Protein AF-A0A803LZK7-F1 (afdb_monomer_lite)

Foldseek 3Di:
DDDDPPPPDCDPVNVVVVVVVVCVVVVNVVQPDVVNVVVVVVVVVVVVVVVCVCVPPDPPPDDPDPPPPDDD

pLDDT: mean 79.48, std 19.97, range [42.31, 97.94]

Radius of gyration: 24.95 Å; chains: 1; bounding box: 49×49×68 Å

Sequence (72 aa):
MEGSEEKNSVSLEDLKLKMADFAKERDWDQFHSPRNLLLALVGEVGELSEIFQWKGRCQEDYQVGRKKRSNI

Structure (mmCIF, N/CA/C/O backbone):
data_AF-A0A803LZK7-F1
#
_entry.id   AF-A0A803LZK7-F1
#
loop_
_atom_site.group_PDB
_atom_site.id
_atom_site.type_symbol
_atom_site.label_atom_id
_atom_site.label_alt_id
_atom_site.label_comp_id
_atom_site.label_asym_id
_atom_site.label_entity_id
_atom_site.label_seq_id
_atom_site.pdbx_PDB_ins_code
_atom_site.Cartn_x
_atom_site.Cartn_y
_atom_site.Cartn_z
_atom_site.occupancy
_atom_site.B_iso_or_equiv
_atom_site.auth_seq_id
_atom_s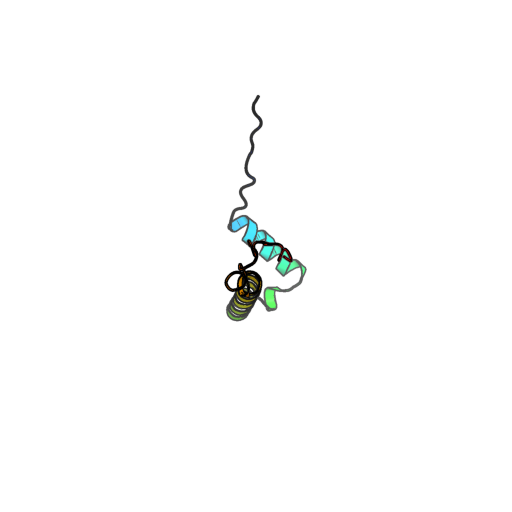ite.auth_comp_id
_atom_site.auth_asym_id
_atom_site.auth_atom_id
_atom_site.pdbx_PDB_model_num
ATOM 1 N N . MET A 1 1 ? -5.782 36.376 -20.282 1.00 50.72 1 MET A N 1
ATOM 2 C CA . MET A 1 1 ? -6.530 35.121 -20.071 1.00 50.72 1 MET A CA 1
ATOM 3 C C . MET A 1 1 ? -5.575 33.999 -20.395 1.00 50.72 1 MET A C 1
ATOM 5 O O . MET A 1 1 ? -5.419 33.667 -21.559 1.00 50.72 1 MET A O 1
ATOM 9 N N . GLU A 1 2 ? -4.877 33.497 -19.387 1.00 42.31 2 GLU A N 1
ATOM 10 C CA . GLU A 1 2 ? -4.024 32.321 -19.518 1.00 42.31 2 GLU A CA 1
ATOM 11 C C . GLU A 1 2 ? -4.481 31.385 -18.406 1.00 42.31 2 GLU A C 1
ATOM 13 O O . GLU A 1 2 ? -4.485 31.758 -17.231 1.00 42.31 2 GLU A O 1
ATOM 18 N N . GLY A 1 3 ? -5.086 30.276 -18.828 1.00 47.56 3 GLY A N 1
ATOM 19 C CA . GLY A 1 3 ? -5.740 29.318 -17.955 1.00 47.56 3 GLY A CA 1
ATOM 20 C C . GLY A 1 3 ? -4.721 28.695 -17.018 1.00 47.56 3 GLY A C 1
ATOM 21 O O . GLY A 1 3 ? -3.705 28.161 -17.449 1.00 47.56 3 GLY A O 1
ATOM 22 N N . SER A 1 4 ? -5.023 28.789 -15.734 1.00 50.81 4 SER A N 1
ATOM 23 C CA . SER A 1 4 ? -4.369 28.094 -14.641 1.00 50.81 4 SER A CA 1
ATOM 24 C C . SER A 1 4 ? -4.308 26.585 -14.903 1.00 50.81 4 SER A C 1
ATOM 26 O O . SER A 1 4 ? -5.303 25.882 -14.724 1.00 50.81 4 SER A O 1
ATOM 28 N N . GLU A 1 5 ? -3.132 26.065 -15.252 1.00 59.91 5 GLU A N 1
ATOM 29 C CA . GLU A 1 5 ? -2.775 24.687 -14.911 1.00 59.91 5 GLU A CA 1
ATOM 30 C C . GLU A 1 5 ? -2.521 24.632 -13.397 1.00 59.91 5 GLU A C 1
ATOM 32 O O . GLU A 1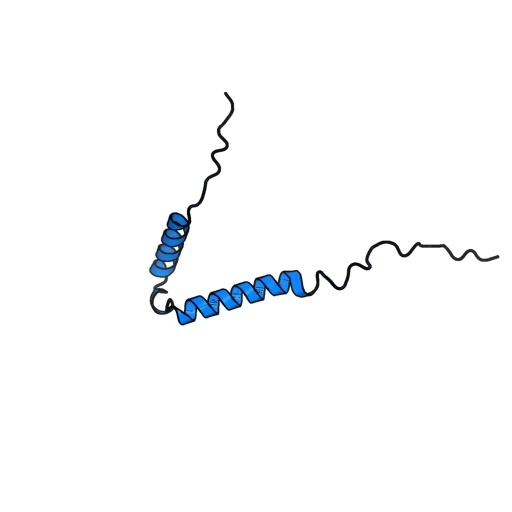 5 ? -1.384 24.580 -12.925 1.00 59.91 5 GLU A O 1
ATOM 37 N N . GLU A 1 6 ? -3.592 24.677 -12.601 1.00 59.19 6 GLU A N 1
ATOM 38 C CA . GLU A 1 6 ? -3.519 24.163 -11.238 1.00 59.19 6 GLU A CA 1
ATOM 39 C C . GLU A 1 6 ? -3.245 22.663 -11.357 1.00 59.19 6 GLU A C 1
ATOM 41 O O . GLU A 1 6 ? -4.140 21.851 -11.599 1.00 59.19 6 GLU A O 1
ATOM 46 N N . LYS A 1 7 ? -1.969 22.282 -11.234 1.00 63.16 7 LYS A N 1
ATOM 47 C CA . LYS A 1 7 ? -1.604 20.903 -10.923 1.00 63.16 7 LYS A CA 1
ATOM 48 C C . LYS A 1 7 ? -2.415 20.518 -9.696 1.00 63.16 7 LYS A C 1
ATOM 50 O O . LYS A 1 7 ? -2.165 21.044 -8.618 1.00 63.16 7 LYS A O 1
ATOM 55 N N . ASN A 1 8 ? -3.372 19.615 -9.877 1.00 66.19 8 ASN A N 1
ATOM 56 C CA . ASN A 1 8 ? -4.132 19.001 -8.801 1.00 66.19 8 ASN A CA 1
ATOM 57 C C . ASN A 1 8 ? -3.136 18.247 -7.903 1.00 6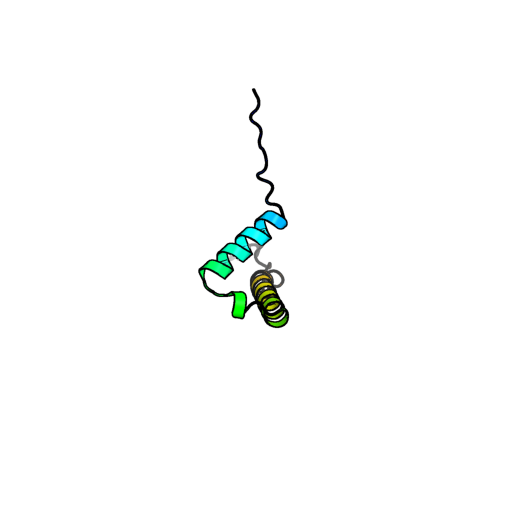6.19 8 ASN A C 1
ATOM 59 O O . ASN A 1 8 ? -2.784 17.095 -8.167 1.00 66.19 8 ASN A O 1
ATOM 63 N N . SER A 1 9 ? -2.549 18.950 -6.934 1.00 75.94 9 SER A N 1
ATOM 64 C CA . SER A 1 9 ? -1.472 18.439 -6.100 1.00 75.94 9 SER A CA 1
ATOM 65 C C . SER A 1 9 ? -2.097 17.529 -5.059 1.00 75.94 9 SER A C 1
ATOM 67 O O . SER A 1 9 ? -2.602 17.999 -4.044 1.00 75.94 9 SER A O 1
ATOM 69 N N . VAL A 1 10 ? -2.097 16.227 -5.327 1.00 84.69 10 VAL A N 1
ATOM 70 C CA . VAL A 1 10 ? -2.524 15.232 -4.342 1.00 84.69 10 VAL A CA 1
ATOM 71 C C . VAL A 1 10 ? -1.552 15.285 -3.167 1.00 84.69 10 VAL A C 1
ATOM 73 O O . VAL A 1 10 ? -0.358 15.026 -3.344 1.00 84.69 10 VAL A O 1
ATOM 76 N N . SER A 1 11 ? -2.043 15.642 -1.980 1.00 92.75 11 SER A N 1
ATOM 77 C CA . SER A 1 11 ? -1.227 15.614 -0.769 1.00 92.75 11 SER A CA 1
ATOM 78 C C . SER A 1 11 ? -1.152 14.198 -0.188 1.00 92.75 11 SER A C 1
ATOM 80 O O . SER A 1 11 ? -1.979 13.328 -0.479 1.00 92.75 11 SER A O 1
ATOM 82 N N . LEU A 1 12 ? -0.153 13.953 0.664 1.00 92.38 12 LEU A N 1
ATOM 83 C CA . LEU A 1 12 ? -0.055 12.685 1.394 1.00 92.38 12 LEU A CA 1
ATOM 84 C C . LEU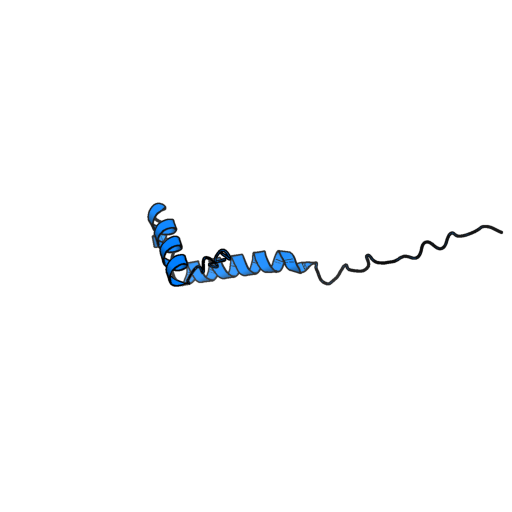 A 1 12 ? -1.248 12.469 2.329 1.00 92.38 12 LEU A C 1
ATOM 86 O O . LEU A 1 12 ? -1.677 11.331 2.506 1.00 92.38 12 LEU A O 1
ATOM 90 N N . GLU A 1 13 ? -1.795 13.547 2.892 1.00 93.69 13 GLU A N 1
ATOM 91 C CA . GLU A 1 13 ? -2.974 13.455 3.749 1.00 93.69 13 GLU A CA 1
ATOM 92 C C . GLU A 1 13 ? -4.203 13.040 2.932 1.00 93.69 13 GLU A C 1
ATOM 94 O O . GLU A 1 13 ? -4.916 12.120 3.328 1.00 93.69 13 GLU A O 1
ATOM 99 N N . ASP A 1 14 ? -4.384 13.607 1.734 1.00 93.38 14 ASP A N 1
ATOM 100 C CA . ASP A 1 14 ? -5.477 13.216 0.835 1.00 93.38 14 ASP A CA 1
ATOM 101 C C . ASP A 1 14 ? -5.386 11.740 0.437 1.00 93.38 14 ASP A C 1
ATOM 103 O O . ASP A 1 14 ? -6.398 11.042 0.365 1.00 93.38 14 ASP A O 1
ATOM 107 N N . LEU A 1 15 ? -4.173 11.247 0.167 1.00 93.50 15 LEU A N 1
ATOM 108 C CA . LEU A 1 15 ? -3.959 9.847 -0.193 1.00 93.50 15 LEU A CA 1
ATOM 109 C C . LEU A 1 15 ? -4.252 8.914 0.985 1.00 93.50 15 LEU A C 1
ATOM 111 O O . LEU A 1 15 ? -4.920 7.895 0.812 1.00 93.50 15 LEU A O 1
ATOM 115 N N . LYS A 1 16 ? -3.791 9.277 2.185 1.00 93.50 16 LYS A N 1
ATOM 116 C CA . LYS A 1 16 ? -4.035 8.512 3.408 1.00 93.50 16 LYS A CA 1
ATOM 117 C C . LYS A 1 16 ? -5.529 8.406 3.712 1.00 93.50 16 LYS A C 1
ATOM 119 O O . LYS A 1 16 ? -5.995 7.314 4.026 1.00 93.50 16 LYS A O 1
ATOM 124 N N . LEU A 1 17 ? -6.270 9.509 3.588 1.00 95.06 17 LEU A N 1
ATOM 125 C CA . LEU A 1 17 ? -7.721 9.522 3.787 1.00 95.06 17 LEU A CA 1
ATOM 126 C C . LEU A 1 17 ? -8.426 8.610 2.778 1.00 95.06 17 LEU A C 1
ATOM 128 O O . LEU A 1 17 ? -9.186 7.734 3.177 1.00 95.06 17 LEU A O 1
ATOM 132 N N . LYS A 1 18 ? -8.085 8.719 1.488 1.00 94.88 18 LYS A N 1
ATOM 133 C CA . LYS A 1 18 ? -8.641 7.841 0.443 1.00 94.88 18 LYS A CA 1
ATOM 134 C C . LYS A 1 18 ? -8.352 6.359 0.695 1.00 94.88 18 LYS A C 1
ATOM 136 O O . LYS A 1 18 ? -9.228 5.526 0.484 1.00 94.88 18 LYS A O 1
ATOM 141 N N . MET A 1 19 ? -7.141 6.019 1.143 1.00 93.81 19 MET A N 1
ATOM 142 C CA . MET A 1 19 ? -6.786 4.639 1.496 1.00 93.81 19 MET A CA 1
ATOM 143 C C . MET A 1 19 ? -7.573 4.135 2.709 1.00 93.81 19 MET A C 1
ATOM 145 O O . MET A 1 19 ? -8.004 2.983 2.712 1.00 93.81 19 MET A O 1
ATOM 149 N N . ALA A 1 20 ? -7.768 4.981 3.723 1.00 93.38 20 ALA A N 1
ATOM 150 C CA . ALA A 1 20 ? -8.541 4.633 4.910 1.00 93.38 20 ALA A CA 1
ATOM 151 C C . ALA A 1 20 ? -10.017 4.383 4.567 1.00 93.38 20 ALA A C 1
ATOM 153 O O . ALA A 1 20 ? -10.572 3.366 4.979 1.00 93.38 20 ALA A O 1
ATOM 154 N N . ASP A 1 21 ? -10.626 5.249 3.754 1.00 96.50 21 ASP A N 1
ATOM 155 C CA . ASP A 1 21 ? -12.008 5.074 3.295 1.00 96.50 21 ASP A CA 1
ATOM 156 C C . ASP A 1 21 ? -12.165 3.780 2.482 1.00 96.50 21 ASP A C 1
ATOM 158 O O . ASP A 1 21 ? -13.053 2.972 2.754 1.00 96.50 21 ASP A O 1
ATOM 162 N N . PHE A 1 22 ? -11.240 3.520 1.552 1.00 95.94 22 PHE A N 1
ATOM 163 C CA . PHE A 1 22 ? -11.232 2.302 0.739 1.00 95.94 22 PHE A CA 1
ATOM 164 C C . PHE A 1 22 ? -11.145 1.016 1.576 1.00 95.94 22 PHE A C 1
ATOM 166 O O . PHE A 1 22 ? -11.822 0.027 1.268 1.00 95.94 22 PHE A O 1
ATOM 173 N N . ALA A 1 23 ? -10.301 1.023 2.611 1.00 95.19 23 ALA A N 1
ATOM 174 C CA . ALA A 1 23 ? -10.114 -0.109 3.511 1.00 95.19 23 ALA A CA 1
ATOM 175 C C . ALA A 1 23 ? -11.346 -0.339 4.391 1.00 95.19 23 ALA A C 1
ATOM 177 O O . ALA A 1 23 ? -11.813 -1.473 4.522 1.00 95.19 23 ALA A O 1
ATOM 178 N N . LYS A 1 24 ? -11.910 0.745 4.930 1.00 95.69 24 LYS A N 1
ATOM 179 C CA . LYS A 1 24 ? -13.089 0.714 5.792 1.00 95.69 24 LYS A CA 1
ATOM 180 C C . LYS A 1 24 ? -14.323 0.183 5.068 1.00 95.69 24 LYS A C 1
ATOM 182 O O . LYS A 1 24 ? -15.037 -0.649 5.619 1.00 95.69 24 LYS A O 1
ATOM 187 N N . GLU A 1 25 ? -14.559 0.606 3.824 1.00 97.38 25 GLU A N 1
ATOM 188 C CA . GLU A 1 25 ? -15.664 0.099 2.987 1.00 97.38 25 GLU A CA 1
ATOM 189 C C . GLU A 1 25 ? -15.636 -1.425 2.797 1.00 97.38 25 GLU A C 1
ATOM 191 O O . GLU A 1 25 ? -16.667 -2.039 2.526 1.00 97.38 25 GLU A O 1
ATOM 196 N N . ARG A 1 26 ? -14.455 -2.038 2.924 1.00 96.00 26 ARG A N 1
ATOM 197 C CA . ARG A 1 26 ? -14.224 -3.475 2.727 1.00 96.00 26 ARG A CA 1
ATOM 198 C C . ARG A 1 26 ? -14.004 -4.235 4.029 1.00 96.00 26 ARG A C 1
ATOM 200 O O . ARG A 1 26 ? -13.743 -5.433 3.974 1.00 96.00 26 ARG A O 1
ATOM 207 N N . ASP A 1 27 ? -14.094 -3.554 5.170 1.00 94.69 27 ASP A N 1
ATOM 208 C CA . ASP A 1 27 ? -13.762 -4.104 6.486 1.00 94.69 27 ASP A CA 1
ATOM 209 C C . ASP A 1 27 ? -12.331 -4.686 6.545 1.00 94.69 27 ASP A C 1
ATOM 211 O O . ASP A 1 27 ? -12.053 -5.709 7.171 1.00 94.69 27 ASP A O 1
ATOM 215 N N . TRP A 1 28 ? -11.388 -4.053 5.840 1.00 96.12 28 TRP A N 1
ATOM 216 C CA . TRP A 1 28 ? -10.001 -4.522 5.732 1.00 96.12 28 TRP A CA 1
ATOM 217 C C . TRP A 1 28 ? -9.087 -4.035 6.854 1.00 96.12 28 TRP A C 1
ATOM 219 O O . TRP A 1 28 ? -7.953 -4.507 6.963 1.00 96.12 28 TRP A O 1
ATOM 229 N N . ASP A 1 29 ? -9.575 -3.162 7.736 1.00 91.56 29 ASP A N 1
ATOM 230 C CA . ASP A 1 29 ? -8.808 -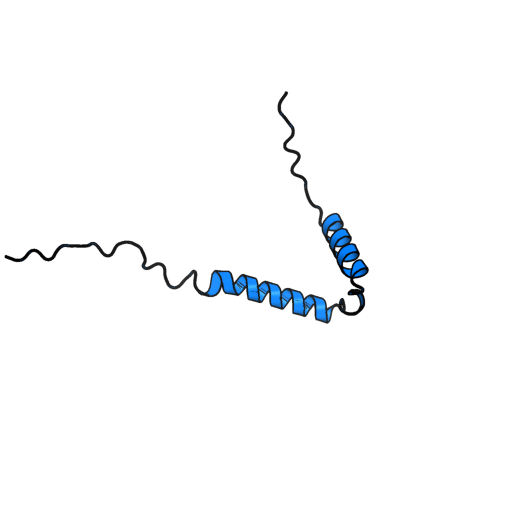2.648 8.876 1.00 91.56 29 ASP A CA 1
ATOM 231 C C . ASP A 1 29 ? -8.255 -3.779 9.767 1.00 91.56 29 ASP A C 1
ATOM 233 O O . ASP A 1 29 ? -7.152 -3.669 10.304 1.00 91.56 29 ASP A O 1
ATOM 237 N N . GLN A 1 30 ? -8.951 -4.921 9.841 1.00 92.56 30 GLN A N 1
ATOM 238 C CA . GLN A 1 30 ? -8.499 -6.126 10.551 1.00 92.56 30 GLN A CA 1
ATOM 239 C C . GLN A 1 30 ? -7.176 -6.714 10.017 1.00 92.56 30 GLN A C 1
ATOM 241 O O . GLN A 1 30 ? -6.440 -7.370 10.756 1.00 92.56 30 GLN A O 1
ATOM 246 N N . PHE A 1 31 ? -6.846 -6.468 8.746 1.00 92.56 31 PHE A N 1
ATOM 247 C CA . PHE A 1 31 ? -5.624 -6.955 8.103 1.00 92.56 31 PHE A CA 1
ATOM 248 C C . PHE A 1 31 ? -4.494 -5.920 8.110 1.00 92.56 31 PHE A C 1
ATOM 250 O O . PHE A 1 31 ? -3.347 -6.282 7.846 1.00 92.56 31 PHE A O 1
ATOM 257 N N . HIS A 1 32 ? -4.768 -4.666 8.477 1.00 91.94 32 HIS A N 1
ATOM 258 C CA . HIS A 1 32 ? -3.815 -3.551 8.477 1.00 91.94 32 HIS A CA 1
ATOM 259 C C . HIS A 1 32 ? -2.925 -3.498 9.731 1.00 91.94 32 HIS A C 1
ATOM 261 O O . HIS A 1 32 ? -2.636 -2.437 10.284 1.00 91.94 32 HIS A O 1
ATOM 267 N N . SER A 1 33 ? -2.428 -4.654 10.182 1.00 95.44 33 SER A N 1
ATOM 268 C CA . SER A 1 33 ? -1.358 -4.668 11.183 1.00 95.44 33 SER A CA 1
ATOM 269 C C . SER A 1 33 ? -0.057 -4.102 10.582 1.00 95.44 33 SER A C 1
ATOM 271 O O . SER A 1 33 ? 0.204 -4.316 9.392 1.00 95.44 33 SER A O 1
ATOM 273 N N . PRO A 1 34 ? 0.820 -3.450 11.374 1.00 95.56 34 PRO A N 1
ATOM 274 C CA . PRO A 1 34 ? 2.077 -2.895 10.859 1.00 95.56 34 PRO A CA 1
ATOM 275 C C . PRO A 1 34 ? 2.943 -3.916 10.108 1.00 95.56 34 PRO A C 1
ATOM 277 O O . PRO A 1 34 ? 3.581 -3.588 9.112 1.00 95.56 34 PRO A O 1
ATOM 280 N N . ARG A 1 35 ? 2.932 -5.179 10.555 1.00 97.19 35 ARG A N 1
ATOM 281 C CA . ARG A 1 35 ? 3.654 -6.276 9.899 1.00 97.19 35 ARG A CA 1
ATOM 282 C C . ARG A 1 35 ? 3.072 -6.602 8.524 1.00 97.19 35 ARG A C 1
ATOM 284 O O . ARG A 1 35 ? 3.834 -6.785 7.583 1.00 97.19 35 ARG A O 1
ATOM 291 N N . ASN A 1 36 ? 1.750 -6.688 8.410 1.00 96.56 36 ASN A N 1
ATOM 292 C CA . ASN A 1 36 ? 1.095 -7.045 7.153 1.00 96.56 36 ASN A CA 1
ATOM 293 C C . ASN A 1 36 ? 1.291 -5.953 6.103 1.00 96.56 36 ASN A C 1
ATOM 295 O O . ASN A 1 36 ? 1.629 -6.263 4.966 1.00 96.56 36 ASN A O 1
ATOM 299 N N . LEU A 1 37 ? 1.162 -4.685 6.504 1.00 95.31 37 LEU A N 1
ATOM 300 C CA . LEU A 1 37 ? 1.413 -3.544 5.623 1.00 95.31 37 LEU A CA 1
ATOM 301 C C . LEU A 1 37 ? 2.867 -3.513 5.136 1.00 95.31 37 LEU A C 1
ATOM 303 O O . LEU A 1 37 ? 3.112 -3.277 3.956 1.00 95.31 37 LEU A O 1
ATOM 307 N N . LEU A 1 38 ? 3.831 -3.811 6.018 1.00 97.38 38 LEU A N 1
ATOM 308 C CA . LEU A 1 38 ? 5.238 -3.929 5.632 1.00 97.38 38 LEU A CA 1
ATOM 309 C C . LEU A 1 38 ? 5.454 -5.043 4.598 1.00 97.38 38 LEU A C 1
ATOM 311 O O . LEU A 1 38 ? 6.155 -4.832 3.614 1.00 97.38 38 LEU A O 1
ATOM 315 N N . LEU A 1 39 ? 4.862 -6.221 4.808 1.00 97.81 39 LEU A N 1
ATOM 316 C CA . LEU A 1 39 ? 4.996 -7.341 3.873 1.00 97.81 39 LEU A CA 1
ATOM 317 C C . LEU A 1 39 ? 4.315 -7.062 2.527 1.00 97.81 39 LEU A C 1
ATOM 319 O O . LEU A 1 39 ? 4.882 -7.405 1.494 1.00 97.81 39 LEU A O 1
ATOM 323 N N . ALA A 1 40 ? 3.155 -6.400 2.527 1.00 96.56 40 ALA A N 1
ATOM 324 C CA . ALA A 1 40 ? 2.492 -5.953 1.304 1.00 96.56 40 ALA A CA 1
ATOM 325 C C . ALA A 1 40 ? 3.382 -4.976 0.519 1.00 96.56 40 ALA A C 1
ATOM 327 O O . ALA A 1 40 ? 3.622 -5.190 -0.664 1.00 96.56 40 ALA A O 1
ATOM 328 N N . LEU A 1 41 ? 3.969 -3.979 1.194 1.00 96.50 41 LEU A N 1
ATOM 329 C CA . LEU A 1 41 ? 4.918 -3.045 0.579 1.00 96.50 41 LEU A CA 1
ATOM 330 C C . LEU A 1 41 ? 6.125 -3.764 -0.040 1.00 96.50 41 LEU A C 1
ATOM 332 O O . LEU A 1 41 ? 6.554 -3.416 -1.135 1.00 96.50 41 LEU A O 1
ATOM 336 N N . VAL A 1 42 ? 6.685 -4.764 0.648 1.00 97.94 42 VAL A N 1
ATOM 337 C CA . VAL A 1 42 ? 7.790 -5.572 0.106 1.00 97.94 42 VAL A CA 1
ATOM 338 C C . VAL A 1 42 ? 7.360 -6.320 -1.162 1.00 97.94 42 VAL A C 1
ATOM 340 O O . VAL A 1 42 ? 8.155 -6.407 -2.095 1.00 97.94 42 VAL A O 1
ATOM 343 N N . GLY A 1 43 ? 6.118 -6.811 -1.222 1.00 97.94 43 GLY A N 1
ATOM 344 C CA . GLY A 1 43 ? 5.531 -7.402 -2.429 1.00 97.94 43 GLY A CA 1
ATOM 345 C C . GLY A 1 43 ? 5.517 -6.428 -3.608 1.00 97.94 43 GLY A C 1
ATOM 346 O O . GLY A 1 43 ? 6.091 -6.736 -4.648 1.00 97.94 43 GLY A O 1
ATOM 347 N N . GLU A 1 44 ? 4.987 -5.219 -3.407 1.00 97.50 44 GLU A N 1
ATOM 348 C CA . GLU A 1 44 ? 4.948 -4.152 -4.427 1.00 97.50 44 GLU A CA 1
ATOM 349 C C . GLU A 1 44 ? 6.353 -3.759 -4.922 1.00 97.50 44 GLU A C 1
ATOM 351 O O . GLU A 1 44 ? 6.579 -3.524 -6.109 1.00 97.50 44 GLU A O 1
ATOM 356 N N . VAL A 1 45 ? 7.344 -3.719 -4.023 1.00 97.50 45 VAL A N 1
ATOM 357 C CA . VAL A 1 45 ? 8.753 -3.491 -4.396 1.00 97.50 45 VAL A CA 1
ATOM 358 C C . VAL A 1 45 ? 9.302 -4.653 -5.233 1.00 97.50 45 VAL A C 1
ATOM 360 O O . VAL A 1 45 ? 10.100 -4.431 -6.150 1.00 97.50 45 VAL A O 1
ATOM 363 N N . GLY A 1 46 ? 8.882 -5.883 -4.938 1.00 97.25 46 GLY A N 1
ATOM 364 C CA . GLY A 1 46 ? 9.168 -7.064 -5.749 1.00 97.25 46 GLY A CA 1
ATOM 365 C C . GLY A 1 46 ? 8.601 -6.934 -7.162 1.00 97.25 46 GLY A C 1
ATOM 366 O O . GLY A 1 46 ? 9.361 -7.031 -8.123 1.00 97.25 46 GLY A O 1
ATOM 367 N N . GLU A 1 47 ? 7.315 -6.608 -7.292 1.00 96.75 47 GLU A N 1
ATOM 368 C CA . GLU A 1 47 ? 6.652 -6.382 -8.586 1.00 96.75 47 GLU A CA 1
ATOM 369 C C . GLU A 1 47 ? 7.320 -5.256 -9.385 1.00 96.75 47 GLU A C 1
ATOM 371 O O . GLU A 1 47 ? 7.604 -5.394 -10.578 1.00 96.75 47 GLU A O 1
ATOM 376 N N . LEU A 1 48 ? 7.678 -4.154 -8.718 1.00 95.69 48 LEU A N 1
ATOM 377 C CA . LEU A 1 48 ? 8.453 -3.084 -9.339 1.00 95.69 48 LEU A CA 1
ATOM 378 C C . LEU A 1 48 ? 9.803 -3.602 -9.856 1.00 95.69 48 LEU A C 1
ATOM 380 O O . LEU A 1 48 ? 10.222 -3.247 -10.958 1.00 95.69 48 LEU A O 1
ATOM 384 N N . SER A 1 49 ? 10.479 -4.458 -9.089 1.00 94.69 49 SER A N 1
ATOM 385 C CA . SER A 1 49 ? 11.765 -5.048 -9.476 1.00 94.69 49 SER A CA 1
ATOM 386 C C . SER A 1 49 ? 11.643 -5.954 -10.707 1.00 94.69 49 SER A C 1
ATOM 388 O O . SER A 1 49 ? 12.542 -5.956 -11.551 1.00 94.69 49 SER A O 1
ATOM 390 N N . GLU A 1 50 ? 10.522 -6.660 -10.877 1.00 93.44 50 GLU A N 1
ATOM 391 C CA . GLU A 1 50 ? 10.255 -7.501 -12.053 1.00 93.44 50 GLU A CA 1
ATOM 392 C C . GLU A 1 50 ? 10.227 -6.708 -13.367 1.00 93.44 50 GLU A C 1
ATOM 394 O O . GLU A 1 50 ? 10.635 -7.227 -14.409 1.00 93.44 50 GLU A O 1
ATOM 399 N N . ILE A 1 51 ? 9.827 -5.432 -13.339 1.00 91.94 51 ILE A N 1
ATOM 400 C CA . ILE A 1 51 ? 9.845 -4.551 -14.522 1.00 91.94 51 ILE A CA 1
ATOM 401 C C . ILE A 1 51 ? 11.281 -4.299 -15.006 1.00 91.94 51 ILE A C 1
ATOM 403 O O . ILE A 1 51 ? 11.525 -4.126 -16.207 1.00 91.94 51 ILE A O 1
ATOM 407 N N . PHE A 1 52 ? 12.240 -4.266 -14.081 1.00 88.94 52 PHE A N 1
ATOM 408 C CA . PHE A 1 52 ? 13.640 -3.941 -14.357 1.00 88.94 52 PHE A CA 1
ATOM 409 C C . PHE A 1 52 ? 14.548 -5.166 -14.447 1.00 88.94 52 PHE A C 1
ATOM 411 O O . PHE A 1 52 ? 15.655 -5.047 -14.972 1.00 88.94 52 PHE A O 1
ATOM 418 N N . GLN A 1 53 ? 14.083 -6.337 -14.007 1.00 85.94 53 GLN A N 1
ATOM 419 C CA . GLN A 1 53 ? 14.890 -7.552 -13.864 1.00 85.94 53 GLN A CA 1
ATOM 420 C C . GLN A 1 53 ? 15.688 -7.927 -15.136 1.00 85.94 53 GLN A C 1
ATOM 422 O O . GLN A 1 53 ? 16.812 -8.417 -15.043 1.00 85.94 53 GLN A O 1
ATOM 427 N N . TRP A 1 54 ? 15.147 -7.642 -16.330 1.00 84.75 54 TRP A N 1
ATOM 428 C CA . TRP A 1 54 ? 15.778 -7.959 -17.622 1.00 84.75 54 TRP A CA 1
ATOM 429 C C . TRP A 1 54 ? 16.256 -6.735 -18.410 1.00 84.75 54 TRP A C 1
ATOM 431 O O . TRP A 1 54 ? 16.881 -6.889 -19.460 1.00 84.75 54 TRP A O 1
ATOM 441 N N . LYS A 1 55 ? 16.036 -5.513 -17.908 1.00 73.38 55 LYS A N 1
ATOM 442 C CA . LYS A 1 55 ? 16.323 -4.268 -18.647 1.00 73.38 55 LYS A CA 1
ATOM 443 C C . LYS A 1 55 ? 17.809 -3.885 -18.728 1.00 73.38 55 LYS A C 1
ATOM 445 O O . LYS A 1 55 ? 18.129 -2.817 -19.232 1.00 73.38 55 LYS A O 1
ATOM 450 N N . GLY A 1 56 ? 18.720 -4.756 -18.288 1.00 64.31 56 GLY A N 1
ATOM 451 C CA . GLY A 1 56 ? 20.167 -4.503 -18.275 1.00 64.31 56 GLY A CA 1
ATOM 452 C C . GLY A 1 56 ? 21.056 -5.596 -18.878 1.00 64.31 56 GLY A C 1
ATOM 453 O O . GLY A 1 56 ? 22.271 -5.487 -18.758 1.00 64.31 56 GLY A O 1
ATOM 454 N N . ARG A 1 57 ? 20.509 -6.655 -19.503 1.00 53.38 57 ARG A N 1
ATOM 455 C CA . ARG A 1 57 ? 21.334 -7.711 -20.145 1.00 53.38 57 ARG A CA 1
ATOM 456 C C . ARG A 1 57 ? 21.001 -8.034 -21.601 1.00 53.38 57 ARG A C 1
ATOM 458 O O . ARG A 1 57 ? 21.696 -8.841 -22.204 1.00 53.38 57 ARG A O 1
ATOM 465 N N . CYS A 1 58 ? 19.992 -7.398 -22.183 1.00 52.16 58 CYS A N 1
ATOM 466 C CA . CYS A 1 58 ? 19.737 -7.455 -23.621 1.00 52.16 58 CYS A CA 1
ATOM 467 C C . CYS A 1 58 ? 19.427 -6.050 -24.123 1.00 52.16 58 CYS A C 1
ATOM 469 O O . CYS A 1 58 ? 18.280 -5.660 -24.303 1.00 52.16 58 CYS A O 1
ATOM 471 N N . GLN A 1 59 ? 20.489 -5.280 -24.325 1.00 52.25 59 GLN A N 1
ATOM 472 C CA . GLN A 1 59 ? 20.497 -4.266 -25.366 1.00 52.25 59 GLN A CA 1
ATOM 473 C C . GLN A 1 59 ? 21.720 -4.525 -26.251 1.00 52.25 59 GLN A C 1
ATOM 475 O O . GLN A 1 59 ? 22.636 -3.719 -26.333 1.00 52.25 59 GLN A O 1
ATOM 480 N N . GLU A 1 60 ? 21.721 -5.694 -26.895 1.00 52.88 60 GLU A N 1
ATOM 481 C CA . GLU A 1 60 ? 22.489 -5.957 -28.122 1.00 52.88 60 GLU A CA 1
ATOM 482 C C . GLU A 1 60 ? 21.576 -5.851 -29.355 1.00 52.88 60 GLU A C 1
ATOM 484 O O . GLU A 1 60 ? 21.821 -6.449 -30.394 1.00 52.88 60 GLU A O 1
ATOM 489 N N . ASP A 1 61 ? 20.524 -5.037 -29.279 1.00 54.75 61 ASP A N 1
ATOM 490 C CA . ASP A 1 61 ? 19.608 -4.828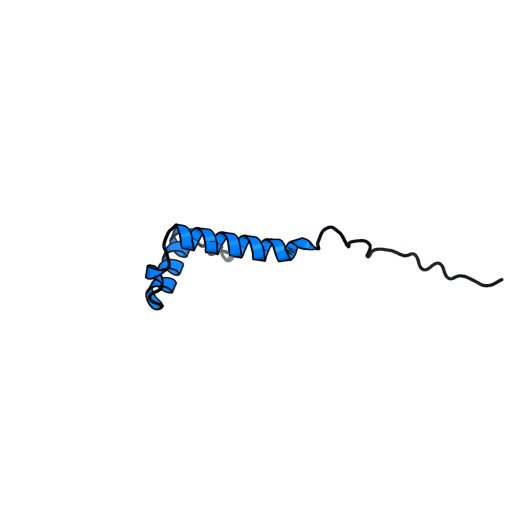 -30.398 1.00 54.75 61 ASP A CA 1
ATOM 491 C C . ASP A 1 61 ? 19.918 -3.521 -31.129 1.00 54.75 61 ASP A C 1
ATOM 493 O O . ASP A 1 61 ? 19.005 -2.777 -31.456 1.00 54.75 61 ASP A O 1
ATOM 497 N N . TYR A 1 62 ? 21.187 -3.199 -31.402 1.00 48.88 62 TYR A N 1
ATOM 498 C CA . TYR A 1 62 ? 21.501 -2.189 -32.419 1.00 48.88 62 TYR A CA 1
ATOM 499 C C . TYR A 1 62 ? 22.768 -2.536 -33.215 1.00 48.88 62 TYR A C 1
ATOM 501 O O . TYR A 1 62 ? 23.897 -2.354 -32.775 1.00 48.88 62 TYR A O 1
ATOM 509 N N . GLN A 1 63 ? 22.506 -2.936 -34.466 1.00 53.94 63 GLN A N 1
ATOM 510 C CA . GLN A 1 63 ? 23.392 -2.954 -35.637 1.00 53.94 63 GLN A CA 1
ATOM 511 C C . GLN A 1 63 ? 24.337 -4.155 -35.826 1.00 53.94 63 GLN A C 1
ATOM 513 O O . GLN A 1 63 ? 25.545 -3.996 -35.996 1.00 53.94 63 GLN A O 1
ATOM 518 N N . VAL A 1 64 ? 23.773 -5.352 -36.047 1.00 53.53 64 VAL A N 1
ATOM 519 C CA . VAL A 1 64 ? 24.417 -6.293 -36.983 1.00 53.53 64 VAL A CA 1
ATOM 520 C C . VAL A 1 64 ? 24.330 -5.676 -38.377 1.00 53.53 64 VAL A C 1
ATOM 522 O O . VAL A 1 64 ? 23.324 -5.784 -39.084 1.00 53.53 64 VAL A O 1
ATOM 525 N N . GLY A 1 65 ? 25.401 -4.981 -38.758 1.00 48.88 65 GLY A N 1
ATOM 526 C CA . GLY A 1 65 ? 25.641 -4.539 -40.119 1.00 48.88 65 GLY A CA 1
ATOM 527 C C . GLY A 1 65 ? 25.460 -5.716 -41.072 1.00 48.88 65 GLY A C 1
ATOM 528 O O . GLY A 1 65 ? 26.298 -6.613 -41.154 1.00 48.88 65 GLY A O 1
ATOM 529 N N . ARG A 1 66 ? 24.348 -5.703 -41.811 1.00 53.28 66 ARG A N 1
ATOM 530 C CA . ARG A 1 66 ? 24.109 -6.559 -42.973 1.00 53.28 66 ARG A CA 1
ATOM 531 C C . ARG A 1 66 ? 25.148 -6.213 -44.038 1.00 53.28 66 ARG A C 1
ATOM 533 O O . ARG A 1 66 ? 24.849 -5.488 -44.983 1.00 53.28 66 ARG A O 1
ATOM 540 N N . LYS A 1 67 ? 26.372 -6.729 -43.929 1.00 50.03 67 LYS A N 1
ATOM 541 C CA . LYS A 1 67 ? 27.278 -6.762 -45.076 1.00 50.03 67 LYS A CA 1
ATOM 542 C C . LYS A 1 67 ? 26.891 -7.985 -45.897 1.00 50.03 67 LYS A C 1
ATOM 544 O O . LYS A 1 67 ? 27.177 -9.118 -45.516 1.00 50.03 67 LYS A O 1
ATOM 549 N N . LYS A 1 68 ? 26.149 -7.745 -46.987 1.00 55.31 68 LYS A N 1
ATOM 550 C CA . LYS A 1 68 ? 25.866 -8.754 -48.013 1.00 55.31 68 LYS A CA 1
ATOM 551 C C . LYS A 1 68 ? 27.185 -9.446 -48.359 1.00 55.31 68 LYS A C 1
ATOM 553 O O . LYS A 1 68 ? 28.119 -8.788 -48.811 1.00 55.31 68 LYS A O 1
ATOM 558 N N . ARG A 1 69 ? 27.255 -10.759 -48.145 1.00 54.56 69 ARG A N 1
ATOM 559 C CA . ARG A 1 69 ? 28.272 -11.592 -48.786 1.00 54.56 69 ARG A CA 1
ATOM 560 C C . ARG A 1 69 ? 27.981 -11.528 -50.285 1.00 54.56 69 ARG A C 1
ATOM 562 O O . ARG A 1 69 ? 27.004 -12.116 -50.738 1.00 54.56 69 ARG A O 1
ATOM 569 N N . SER A 1 70 ? 28.742 -10.711 -51.012 1.00 49.59 70 SER A N 1
ATOM 570 C CA . SER A 1 70 ? 28.788 -10.782 -52.469 1.00 49.59 70 SER A CA 1
ATOM 571 C C . SER A 1 70 ? 29.678 -11.960 -52.825 1.00 49.59 70 SER A C 1
ATOM 573 O O . SER A 1 70 ? 30.809 -12.037 -52.354 1.00 49.59 70 SER A O 1
ATOM 575 N N . ASN A 1 71 ? 29.131 -12.875 -53.616 1.00 44.91 71 ASN A N 1
ATOM 576 C CA . ASN A 1 71 ? 29.916 -13.821 -54.392 1.00 44.91 71 ASN A CA 1
ATOM 577 C C . ASN A 1 71 ? 30.760 -13.054 -55.427 1.00 44.91 71 ASN A C 1
ATOM 579 O O . ASN A 1 71 ? 30.319 -11.995 -55.889 1.00 44.91 71 ASN A O 1
ATOM 583 N N . ILE A 1 72 ? 31.867 -13.697 -55.827 1.00 44.78 72 ILE A N 1
ATOM 584 C CA . ILE A 1 72 ? 32.898 -13.327 -56.820 1.00 44.78 72 ILE A CA 1
ATOM 585 C C . ILE A 1 72 ? 34.109 -12.627 -56.203 1.00 44.78 72 ILE A C 1
ATOM 587 O O . ILE A 1 72 ? 33.986 -11.461 -55.774 1.00 44.78 72 ILE A O 1
#

Secondary structure (DSSP, 8-state):
-----------HHHHHHHHHHHHHTTTGGGG--HHHHHHHHHHHHHHHHHHHTTTTT----S----------

Organism: Chenopodium quinoa (NCBI:txid63459)